Protein AF-A0A3D1SHG4-F1 (afdb_monomer)

Foldseek 3Di:
DCQLVCCQLPQEALDPDDPDWDKDWDWDADPPPRDIDIDIDTNVVNNVVCNVVLVVVLVVVVVVLVPDDPVVNVVCQVVDAEAAAPVLSHHCSQVNSCVSPVGRYYYDPHRNCVVVVVVVVCVVVVVPCVVVVDDDPPDD

Mean predicted aligned error: 6.01 Å

Sequence (140 aa):
ERPAENIKTGIGSAAKTDDKEPVMDIRGRNLLNGLPENITITSEEVREALSEPLSHVIDAIKTTLEKCPPELAADIIESGIMLAGGGALLRGLDKLIHDETGMPVKIAERPLDCVADGTGKVLENIDKLEDVLSEDETIY

pLDDT: mean 91.11, std 10.01, range [40.03, 98.31]

Structure (mmCIF, N/CA/C/O backbone):
data_AF-A0A3D1SHG4-F1
#
_entry.id   AF-A0A3D1SHG4-F1
#
loop_
_atom_site.group_PDB
_atom_site.id
_atom_site.type_symbol
_atom_site.label_atom_id
_atom_site.label_alt_id
_atom_site.label_comp_id
_atom_site.label_asym_id
_atom_site.label_entity_id
_atom_site.label_seq_id
_atom_site.pdbx_PDB_ins_code
_atom_site.Cartn_x
_atom_site.Cartn_y
_atom_site.Cartn_z
_atom_site.occupancy
_atom_site.B_iso_or_equiv
_atom_site.auth_seq_id
_atom_site.auth_comp_id
_atom_site.auth_asym_id
_atom_site.auth_atom_id
_atom_site.pdbx_PDB_model_num
ATOM 1 N N . GLU A 1 1 ? -6.451 -14.515 17.408 1.00 60.19 1 GLU A N 1
ATOM 2 C CA . GLU A 1 1 ? -7.031 -13.291 16.812 1.00 60.19 1 GLU A CA 1
ATOM 3 C C . GLU A 1 1 ? -5.922 -12.340 16.389 1.00 60.19 1 GLU A C 1
ATOM 5 O O . GLU A 1 1 ? -4.892 -12.315 17.052 1.00 60.19 1 GLU A O 1
ATOM 10 N N . ARG A 1 2 ? -6.110 -11.592 15.294 1.00 80.44 2 ARG A N 1
ATOM 11 C CA . ARG A 1 2 ? -5.190 -10.533 14.838 1.00 80.44 2 ARG A CA 1
ATOM 12 C C . ARG A 1 2 ? -5.918 -9.180 14.893 1.00 80.44 2 ARG A C 1
ATOM 14 O O . ARG A 1 2 ? -6.345 -8.691 13.852 1.00 80.44 2 ARG A O 1
ATOM 21 N N . PRO A 1 3 ? -6.114 -8.594 16.089 1.00 87.50 3 PRO A N 1
ATOM 22 C CA . PRO A 1 3 ? -6.921 -7.382 16.248 1.00 87.50 3 PRO A CA 1
ATOM 23 C C . PRO A 1 3 ? -6.388 -6.210 15.413 1.00 87.50 3 PRO A C 1
ATOM 25 O O . PRO A 1 3 ? -7.174 -5.531 14.768 1.00 87.50 3 PRO A O 1
ATOM 28 N N . ALA A 1 4 ? -5.064 -6.040 15.325 1.00 92.56 4 ALA A N 1
ATOM 29 C CA . ALA A 1 4 ? -4.450 -5.003 14.493 1.00 92.56 4 ALA A CA 1
ATOM 30 C C . ALA A 1 4 ? -4.773 -5.154 12.994 1.00 92.56 4 ALA A C 1
ATOM 32 O O . ALA A 1 4 ? -5.067 -4.168 12.325 1.00 92.56 4 ALA A O 1
ATOM 33 N N . GLU A 1 5 ? -4.772 -6.384 12.470 1.00 94.62 5 GLU A N 1
ATOM 34 C CA . GLU A 1 5 ? -5.104 -6.627 11.061 1.00 94.62 5 GLU A CA 1
ATOM 35 C C . GLU A 1 5 ? -6.571 -6.299 10.783 1.00 94.62 5 GLU A C 1
ATOM 37 O O . GLU A 1 5 ? -6.866 -5.616 9.809 1.00 94.62 5 GLU A O 1
ATOM 42 N N . ASN A 1 6 ? -7.472 -6.707 11.681 1.00 94.00 6 ASN A N 1
ATOM 43 C CA . ASN A 1 6 ? -8.899 -6.417 11.559 1.00 94.00 6 ASN A CA 1
ATOM 44 C C . ASN A 1 6 ? -9.180 -4.908 11.571 1.00 94.00 6 ASN A C 1
ATOM 46 O O . ASN A 1 6 ? -10.019 -4.443 10.801 1.00 94.00 6 ASN A O 1
ATOM 50 N N . ILE A 1 7 ? -8.463 -4.145 12.405 1.00 95.31 7 ILE A N 1
ATOM 51 C CA . ILE A 1 7 ? -8.541 -2.678 12.424 1.00 95.31 7 ILE A CA 1
ATOM 52 C C . ILE A 1 7 ? -8.073 -2.118 11.076 1.00 95.31 7 ILE A C 1
ATOM 54 O O . ILE A 1 7 ? -8.807 -1.362 10.438 1.00 95.31 7 ILE A O 1
ATOM 58 N N . LYS A 1 8 ? -6.890 -2.539 10.606 1.00 95.56 8 LYS A N 1
ATOM 59 C CA . LYS A 1 8 ? -6.301 -2.080 9.340 1.00 95.56 8 LYS A CA 1
ATOM 60 C C . LYS A 1 8 ? -7.229 -2.341 8.151 1.00 95.56 8 LYS A C 1
ATOM 62 O O . LYS A 1 8 ? -7.491 -1.430 7.376 1.00 95.56 8 LYS A O 1
ATOM 67 N N . THR A 1 9 ? -7.757 -3.557 8.010 1.00 94.62 9 THR A N 1
ATOM 68 C CA . THR A 1 9 ? -8.647 -3.915 6.890 1.00 94.62 9 THR A CA 1
ATOM 69 C C . THR A 1 9 ? -10.065 -3.366 7.057 1.00 94.62 9 THR A C 1
ATOM 71 O O . THR A 1 9 ? -10.764 -3.143 6.072 1.00 94.62 9 THR A O 1
ATOM 74 N N . GLY A 1 10 ? -10.516 -3.173 8.299 1.00 93.94 10 GLY A N 1
ATOM 75 C CA . GLY A 1 10 ? -11.863 -2.710 8.615 1.00 93.94 10 GLY A CA 1
ATOM 76 C C . GLY A 1 10 ? -12.028 -1.205 8.436 1.00 93.94 10 GLY A C 1
ATOM 77 O O . GLY A 1 10 ? -12.903 -0.769 7.687 1.00 93.94 10 GLY A O 1
ATOM 78 N N . ILE A 1 11 ? -11.177 -0.411 9.088 1.00 95.25 11 ILE A N 1
ATOM 79 C CA . ILE A 1 11 ? -11.295 1.055 9.152 1.00 95.25 11 ILE A CA 1
ATOM 80 C C . ILE A 1 11 ? -10.009 1.802 8.766 1.00 95.25 11 ILE A C 1
ATOM 82 O O . ILE A 1 11 ? -10.016 3.025 8.757 1.00 95.25 11 ILE A O 1
ATOM 86 N N . GLY A 1 12 ? -8.920 1.106 8.424 1.00 95.62 12 GLY A N 1
ATOM 87 C CA . GLY A 1 12 ? -7.674 1.751 8.011 1.00 95.62 12 GLY A CA 1
ATOM 88 C C . GLY A 1 12 ? -7.797 2.512 6.688 1.00 95.62 12 GLY A C 1
ATOM 89 O O . GLY A 1 12 ? -8.446 2.059 5.739 1.00 95.62 12 GLY A O 1
ATOM 90 N N . SER A 1 13 ? -7.142 3.670 6.626 1.00 96.50 13 SER A N 1
ATOM 91 C CA . SER A 1 13 ? -7.022 4.497 5.425 1.00 96.50 13 SER A CA 1
ATOM 92 C C . SER A 1 13 ? -5.672 5.219 5.397 1.00 96.50 13 SER A C 1
ATOM 94 O O . SER A 1 13 ? -5.121 5.551 6.443 1.00 96.50 13 SER A O 1
ATOM 96 N N . ALA A 1 14 ? -5.133 5.443 4.200 1.00 96.62 14 ALA A N 1
ATOM 97 C CA . ALA A 1 14 ? -3.924 6.237 3.963 1.00 96.62 14 ALA A CA 1
ATOM 98 C C . ALA A 1 14 ? -4.242 7.717 3.689 1.00 96.62 14 ALA A C 1
ATOM 100 O O . ALA A 1 14 ? -3.405 8.588 3.894 1.00 96.62 14 ALA A O 1
ATOM 101 N N . ALA A 1 15 ? -5.469 8.010 3.260 1.00 93.19 15 ALA A N 1
ATOM 102 C CA . ALA A 1 15 ? -5.957 9.360 3.023 1.00 93.19 15 ALA A CA 1
ATOM 103 C C . ALA A 1 15 ? -7.417 9.473 3.467 1.00 93.19 15 ALA A C 1
ATOM 105 O O . ALA A 1 15 ? -8.132 8.473 3.578 1.00 93.19 15 ALA A O 1
ATOM 106 N N . LYS A 1 16 ? -7.886 10.706 3.679 1.00 90.00 16 LYS A N 1
ATOM 107 C CA . LYS A 1 16 ? -9.312 10.946 3.899 1.00 90.00 16 LYS A CA 1
ATOM 108 C C . LYS A 1 16 ? -10.086 10.576 2.630 1.00 90.00 16 LYS A C 1
ATOM 110 O O . LYS A 1 16 ? -9.849 11.151 1.561 1.00 90.00 16 LYS A O 1
ATOM 115 N N . THR A 1 17 ? -10.966 9.588 2.765 1.00 77.69 17 THR A N 1
ATOM 116 C CA . THR A 1 17 ? -11.694 8.948 1.657 1.00 77.69 17 THR A CA 1
ATOM 117 C C . THR A 1 17 ? -13.191 9.242 1.682 1.00 77.69 17 THR A C 1
ATOM 119 O O . THR A 1 17 ? -13.772 9.397 0.615 1.00 77.69 17 THR A O 1
ATOM 122 N N . ASP A 1 18 ? -13.778 9.424 2.868 1.00 76.81 18 ASP A N 1
ATOM 123 C CA . ASP A 1 18 ? -15.200 9.720 3.062 1.00 76.81 18 ASP A CA 1
ATOM 124 C C . ASP A 1 18 ? -15.409 10.955 3.956 1.00 76.81 18 ASP A C 1
ATOM 126 O O . ASP A 1 18 ? -14.543 11.340 4.749 1.00 76.81 18 ASP A O 1
ATOM 130 N N . ASP A 1 19 ? -16.595 11.565 3.869 1.00 75.50 19 ASP A N 1
ATOM 131 C CA . ASP A 1 19 ? -16.995 12.661 4.765 1.00 75.50 19 ASP A CA 1
ATOM 132 C C . ASP A 1 19 ? -17.218 12.187 6.208 1.00 75.50 19 ASP A C 1
ATOM 134 O O . ASP A 1 19 ? -17.036 12.954 7.155 1.00 75.50 19 ASP A O 1
ATOM 138 N N . LYS A 1 20 ? -17.613 10.919 6.382 1.00 84.75 20 LYS A N 1
ATOM 139 C CA . LYS A 1 20 ? -17.807 10.284 7.688 1.00 84.75 20 LYS A CA 1
ATOM 140 C C . LYS A 1 20 ? -16.673 9.307 7.954 1.00 84.75 20 LYS A C 1
ATOM 142 O O . LYS A 1 20 ? -16.551 8.316 7.244 1.00 84.75 20 LYS A O 1
ATOM 147 N N . GLU A 1 21 ? -15.901 9.556 9.005 1.00 88.25 21 GLU A N 1
ATOM 148 C CA . GLU A 1 21 ? -14.840 8.645 9.440 1.00 88.25 21 GLU A CA 1
ATOM 149 C C . GLU A 1 21 ? -15.449 7.375 10.067 1.00 88.25 21 GLU A C 1
ATOM 151 O O . GLU A 1 21 ? -16.227 7.474 11.024 1.00 88.25 21 GLU A O 1
ATOM 156 N N . PRO A 1 22 ? -15.127 6.176 9.547 1.00 92.62 22 PRO A N 1
ATOM 157 C C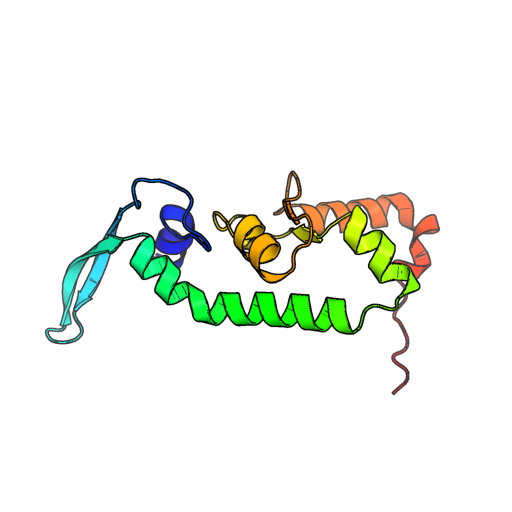A . PRO A 1 22 ? -15.541 4.917 10.155 1.00 92.62 22 PRO A CA 1
ATOM 158 C C . PRO A 1 22 ? -15.002 4.755 11.579 1.00 92.62 22 PRO A C 1
ATOM 160 O O . PRO A 1 22 ? -13.917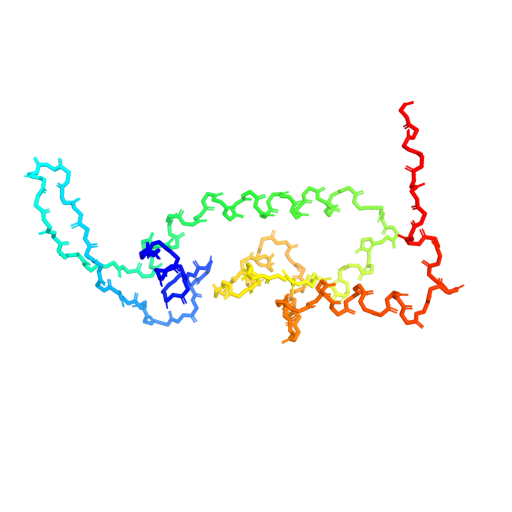 5.236 11.907 1.00 92.62 22 PRO A O 1
ATOM 163 N N . VAL A 1 23 ? -15.735 4.008 12.404 1.00 95.31 23 VAL A N 1
ATOM 164 C CA . VAL A 1 23 ? -15.330 3.643 13.768 1.00 95.31 23 VAL A CA 1
ATOM 165 C C . VAL A 1 23 ? -15.427 2.135 13.974 1.00 95.31 23 VAL A C 1
ATOM 167 O O . VAL A 1 23 ? -16.202 1.458 13.295 1.00 95.31 23 VAL A O 1
ATOM 170 N N . MET A 1 24 ? -14.645 1.604 14.910 1.00 94.88 24 MET A N 1
ATOM 171 C CA . MET A 1 24 ? -14.646 0.189 15.281 1.00 94.88 24 MET A CA 1
ATOM 172 C C . MET A 1 24 ? -14.457 0.036 16.790 1.00 94.88 24 MET A C 1
ATOM 174 O O . MET A 1 24 ? -13.596 0.686 17.377 1.00 94.88 24 MET A O 1
ATOM 178 N N . ASP A 1 25 ? -15.221 -0.864 17.408 1.00 95.00 25 ASP A N 1
ATOM 179 C CA . ASP A 1 25 ? -15.001 -1.258 18.798 1.00 95.00 25 ASP A CA 1
ATOM 180 C C . ASP A 1 25 ? -13.947 -2.360 18.872 1.00 95.00 25 ASP A C 1
ATOM 182 O O . ASP A 1 25 ? -14.038 -3.384 18.187 1.00 95.00 25 ASP A O 1
ATOM 186 N N . ILE A 1 26 ? -12.952 -2.166 19.733 1.00 92.88 26 ILE A N 1
ATOM 187 C CA . ILE A 1 26 ? -11.866 -3.115 19.949 1.00 92.88 26 ILE A CA 1
ATOM 188 C C . ILE A 1 26 ? -11.797 -3.504 21.416 1.00 92.88 26 ILE A C 1
ATOM 190 O O . ILE A 1 26 ? -11.934 -2.677 22.317 1.00 92.88 26 ILE A O 1
ATOM 194 N N . ARG A 1 27 ? -11.567 -4.792 21.658 1.00 91.44 27 ARG A N 1
ATOM 195 C CA . ARG A 1 27 ? -11.375 -5.334 22.999 1.00 91.44 27 ARG A CA 1
ATOM 196 C C . ARG A 1 27 ? -9.899 -5.589 23.236 1.00 91.44 27 ARG A C 1
ATOM 198 O O . ARG A 1 27 ? -9.256 -6.301 22.467 1.00 91.44 27 ARG A O 1
ATOM 205 N N . GLY A 1 28 ? -9.378 -5.034 24.318 1.00 90.44 28 GLY A N 1
ATOM 206 C CA . GLY A 1 28 ? -7.973 -5.133 24.682 1.00 90.44 28 GLY A CA 1
ATOM 207 C C . GLY A 1 28 ? -7.776 -5.339 26.175 1.00 90.44 28 GLY A C 1
ATOM 208 O O . GLY A 1 28 ? -8.719 -5.570 26.931 1.00 90.44 28 GLY A O 1
ATOM 209 N N . ARG A 1 29 ? -6.514 -5.269 26.594 1.00 91.75 29 ARG A N 1
ATOM 210 C CA . ARG A 1 29 ? -6.116 -5.294 27.999 1.00 91.75 29 ARG A CA 1
ATOM 211 C C . ARG A 1 29 ? -5.696 -3.891 28.404 1.00 91.75 29 ARG A C 1
ATOM 213 O O . ARG A 1 29 ? -4.752 -3.354 27.830 1.00 91.75 29 ARG A O 1
ATOM 220 N N . ASN A 1 30 ? -6.349 -3.334 29.413 1.00 92.56 30 ASN A N 1
ATOM 221 C CA . ASN A 1 30 ? -5.919 -2.079 30.004 1.00 92.56 30 ASN A CA 1
ATOM 222 C C . ASN A 1 30 ? -4.581 -2.296 30.733 1.00 92.56 30 ASN A C 1
ATOM 224 O O . ASN A 1 30 ? -4.462 -3.174 31.590 1.00 92.56 30 ASN A O 1
ATOM 228 N N . LEU A 1 31 ? -3.555 -1.519 30.376 1.00 92.00 31 LEU A N 1
ATOM 229 C CA . LEU A 1 31 ? -2.202 -1.685 30.919 1.00 92.00 31 LEU A CA 1
ATOM 230 C C . LEU A 1 31 ? -2.043 -1.157 32.355 1.00 92.00 31 LEU A C 1
ATOM 232 O O . LEU A 1 31 ? -1.104 -1.560 33.035 1.00 92.00 31 LEU A O 1
ATOM 236 N N . LEU A 1 32 ? -2.952 -0.303 32.835 1.00 94.12 32 LEU A N 1
ATOM 237 C CA . LEU A 1 32 ? -2.918 0.259 34.190 1.00 94.12 32 LEU A CA 1
ATOM 238 C C . LEU A 1 32 ? -3.465 -0.723 35.231 1.00 94.12 32 LEU A C 1
ATOM 240 O O . LEU A 1 32 ? -2.863 -0.906 36.285 1.00 94.12 32 LEU A O 1
ATOM 244 N N . ASN A 1 33 ? -4.613 -1.347 34.947 1.00 94.44 33 ASN A N 1
ATOM 245 C CA . ASN A 1 33 ? -5.302 -2.234 35.896 1.00 94.44 33 ASN A CA 1
ATOM 246 C C . ASN A 1 33 ? -5.262 -3.722 35.495 1.00 94.44 33 ASN A C 1
ATOM 248 O O . ASN A 1 33 ? -5.607 -4.588 36.295 1.00 94.44 33 ASN A O 1
ATOM 252 N N . GLY A 1 34 ? -4.828 -4.036 34.272 1.00 93.88 34 GLY A N 1
ATOM 253 C CA . GLY A 1 34 ? -4.698 -5.396 33.760 1.00 93.88 34 GLY A CA 1
ATOM 254 C C . GLY A 1 34 ? -6.003 -6.064 33.318 1.00 93.88 34 GLY A C 1
ATOM 255 O O . GLY A 1 34 ? -5.937 -7.219 32.890 1.00 93.88 34 GLY A O 1
ATOM 256 N N . LEU A 1 35 ? -7.150 -5.386 33.405 1.00 94.88 35 LEU A N 1
ATOM 257 C CA . LEU A 1 35 ? -8.469 -5.938 33.094 1.00 94.88 35 LEU A CA 1
ATOM 258 C C . LEU A 1 35 ? -8.830 -5.780 31.604 1.00 94.88 35 LEU A C 1
ATOM 260 O O . LEU A 1 35 ? -8.312 -4.883 30.934 1.00 94.88 35 LEU A O 1
ATOM 264 N N . PRO A 1 36 ? -9.713 -6.642 31.061 1.00 93.88 36 PRO A N 1
ATOM 265 C CA . PRO A 1 36 ? -10.250 -6.459 29.720 1.00 93.88 36 PRO A CA 1
ATOM 266 C C . PRO A 1 36 ? -11.093 -5.186 29.624 1.00 93.88 36 PRO A C 1
ATOM 268 O O . PRO A 1 36 ? -11.976 -4.969 30.452 1.00 93.88 36 PRO A O 1
ATOM 271 N N . GLU A 1 37 ? -10.869 -4.400 28.580 1.00 94.06 37 GLU A N 1
ATOM 272 C CA . GLU A 1 37 ? -11.592 -3.157 28.311 1.00 94.06 37 GLU A CA 1
ATOM 273 C C . GLU A 1 37 ? -11.961 -3.076 26.828 1.00 94.06 37 GLU A C 1
ATOM 275 O O . GLU A 1 37 ? -11.240 -3.603 25.975 1.00 94.06 37 GLU A O 1
ATOM 280 N N . ASN A 1 38 ? -13.097 -2.444 26.537 1.00 93.38 38 ASN A N 1
ATOM 281 C CA . ASN A 1 38 ? -13.520 -2.133 25.179 1.00 93.38 38 ASN A CA 1
ATOM 282 C C . ASN A 1 38 ? -13.317 -0.639 24.945 1.00 93.38 38 ASN A C 1
ATOM 284 O O . ASN A 1 38 ? -13.782 0.166 25.751 1.00 93.38 38 ASN A O 1
ATOM 288 N N . ILE A 1 39 ? -12.671 -0.285 23.841 1.00 93.69 39 ILE A N 1
ATOM 289 C CA . ILE A 1 39 ? -12.531 1.101 23.396 1.00 93.69 39 ILE A CA 1
ATOM 290 C C . ILE A 1 39 ? -13.018 1.217 21.955 1.00 93.69 39 ILE A C 1
ATOM 292 O O . ILE A 1 39 ? -12.899 0.268 21.180 1.00 93.69 39 ILE A O 1
ATOM 296 N N . THR A 1 40 ? -13.561 2.374 21.601 1.00 95.50 40 THR A N 1
ATOM 297 C CA . THR A 1 40 ? -13.919 2.704 20.220 1.00 95.50 40 THR A CA 1
ATOM 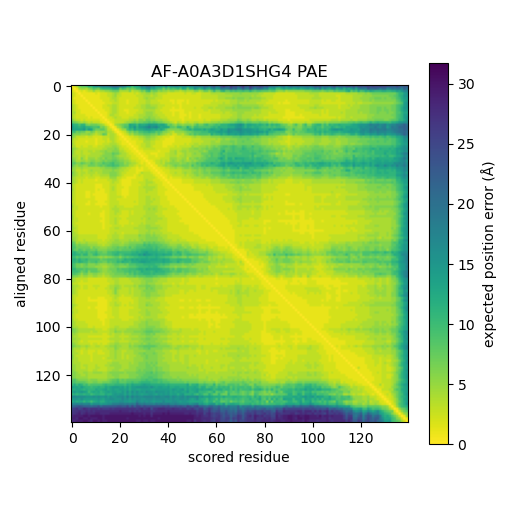298 C C . THR A 1 40 ? -12.761 3.471 19.597 1.00 95.50 40 THR A C 1
ATOM 300 O O . THR A 1 40 ? -12.304 4.449 20.181 1.00 95.50 40 THR A O 1
ATOM 303 N N . ILE A 1 41 ? -12.298 3.029 18.430 1.00 94.94 41 ILE A N 1
ATOM 304 C CA . ILE A 1 41 ? -11.244 3.680 17.646 1.00 94.94 41 ILE A CA 1
ATOM 305 C C . ILE A 1 41 ? -11.816 4.197 16.324 1.00 94.94 41 ILE A C 1
ATOM 307 O O . ILE A 1 41 ? -12.706 3.583 15.727 1.00 94.94 41 ILE A O 1
ATOM 311 N N . THR A 1 42 ? -11.303 5.331 15.868 1.00 95.25 42 THR A N 1
ATOM 312 C CA . THR A 1 42 ? -11.686 5.997 14.622 1.00 95.25 42 THR A CA 1
ATOM 313 C C . THR A 1 42 ? -10.686 5.719 13.496 1.00 95.25 42 THR A C 1
ATOM 315 O O . THR A 1 42 ? -9.506 5.455 13.723 1.00 95.25 42 THR A O 1
ATOM 318 N N . SER A 1 43 ? -11.146 5.806 12.248 1.00 95.50 43 SER A N 1
ATOM 319 C CA . SER A 1 43 ? -10.289 5.736 11.052 1.00 95.50 43 SER A CA 1
ATOM 320 C C . SER A 1 43 ? -9.196 6.814 11.047 1.00 95.50 43 SER A C 1
ATOM 322 O O . SER A 1 43 ? -8.093 6.563 10.564 1.00 95.50 43 SER A O 1
ATOM 324 N N . GLU A 1 44 ? -9.459 7.985 11.631 1.00 95.25 44 GLU A N 1
ATOM 325 C CA . GLU A 1 44 ? -8.481 9.068 11.758 1.00 95.25 44 GLU A CA 1
ATOM 326 C C . GLU A 1 44 ? -7.302 8.688 12.665 1.00 95.25 44 GLU A C 1
ATOM 328 O O . GLU A 1 44 ? -6.157 8.825 12.242 1.00 95.25 44 GLU A O 1
ATOM 333 N N . GLU A 1 45 ? -7.564 8.126 13.848 1.00 95.56 45 GLU A N 1
ATOM 334 C CA . GLU A 1 45 ? -6.513 7.640 14.759 1.00 95.56 45 GLU A CA 1
ATOM 335 C C . GLU A 1 45 ? -5.691 6.511 14.121 1.00 95.56 45 GLU A C 1
ATOM 337 O O . GLU A 1 45 ? -4.469 6.450 14.263 1.00 95.56 45 GLU A O 1
ATOM 342 N N . VAL A 1 46 ? -6.346 5.614 13.373 1.00 96.19 46 VAL A N 1
ATOM 343 C CA . VAL A 1 46 ? -5.645 4.553 12.633 1.00 96.19 46 VAL A CA 1
ATOM 344 C C . VAL A 1 46 ? -4.772 5.146 11.532 1.00 96.19 46 VAL A C 1
ATOM 346 O O . VAL A 1 46 ? -3.641 4.705 11.350 1.00 96.19 46 VAL A O 1
ATOM 349 N N . ARG A 1 47 ? -5.266 6.148 10.801 1.00 95.94 47 ARG A N 1
ATOM 350 C CA . ARG A 1 47 ? -4.509 6.842 9.756 1.00 95.94 47 ARG A CA 1
ATOM 351 C C . ARG A 1 47 ? -3.297 7.576 10.329 1.00 95.94 47 ARG A C 1
ATOM 353 O O . ARG A 1 47 ? -2.226 7.504 9.736 1.00 95.94 47 ARG A O 1
ATOM 360 N N . GLU A 1 48 ? -3.432 8.212 11.492 1.00 96.69 48 GLU A N 1
ATOM 361 C CA . GLU A 1 48 ? -2.304 8.807 12.219 1.00 96.69 48 GLU A CA 1
ATOM 362 C C . GLU A 1 48 ? -1.260 7.741 12.579 1.00 96.69 48 GLU A C 1
ATOM 364 O O . GLU A 1 48 ? -0.081 7.903 12.264 1.00 96.69 48 GLU A O 1
ATOM 369 N N . ALA A 1 49 ? -1.690 6.602 13.130 1.00 96.75 49 ALA A N 1
ATOM 370 C CA . ALA A 1 49 ? -0.798 5.488 13.458 1.00 96.75 49 ALA A CA 1
ATOM 371 C C . ALA A 1 49 ? -0.117 4.858 12.224 1.00 96.75 49 ALA A C 1
ATOM 373 O O . ALA A 1 49 ? 0.962 4.279 12.339 1.00 96.75 49 ALA A O 1
ATOM 374 N N . LEU A 1 50 ? -0.735 4.955 11.042 1.00 97.38 50 LEU A N 1
ATOM 375 C CA . LEU A 1 50 ? -0.175 4.479 9.774 1.00 97.38 50 LEU A CA 1
ATOM 376 C C . LEU A 1 50 ? 0.737 5.505 9.083 1.00 97.38 50 LEU A C 1
ATOM 378 O O . LEU A 1 50 ? 1.401 5.144 8.115 1.00 97.38 50 LEU A O 1
ATOM 382 N N . SER A 1 51 ? 0.798 6.755 9.547 1.00 96.69 51 SER A N 1
ATOM 383 C CA . SER A 1 51 ? 1.525 7.827 8.852 1.00 96.69 51 SER A CA 1
ATOM 384 C C . SER A 1 51 ? 3.024 7.541 8.685 1.00 96.69 51 SER A C 1
ATOM 386 O O . SER A 1 51 ? 3.534 7.624 7.571 1.00 96.69 51 SER A O 1
ATOM 388 N N . GLU A 1 52 ? 3.710 7.128 9.753 1.00 97.81 52 GLU A N 1
ATOM 389 C CA . GLU A 1 52 ? 5.138 6.777 9.738 1.00 97.81 52 GLU A CA 1
ATOM 390 C C . GLU A 1 52 ? 5.465 5.583 8.814 1.00 97.81 52 GLU A C 1
ATOM 392 O O . GLU A 1 52 ? 6.329 5.708 7.946 1.00 97.81 52 GLU A O 1
ATOM 397 N N . PRO A 1 53 ? 4.802 4.411 8.908 1.00 97.50 53 PRO A N 1
ATOM 398 C CA . PRO A 1 53 ? 5.114 3.319 7.989 1.00 97.50 53 PRO A CA 1
ATOM 399 C C . PRO A 1 53 ? 4.777 3.664 6.533 1.00 97.50 53 PRO A C 1
ATOM 401 O O . PRO A 1 53 ? 5.470 3.200 5.627 1.00 97.50 53 PRO A O 1
ATOM 404 N N . LEU A 1 54 ? 3.744 4.477 6.287 1.00 98.00 54 LEU A N 1
ATOM 405 C CA . LEU A 1 54 ? 3.420 4.934 4.939 1.00 98.00 54 LEU A CA 1
ATOM 406 C C . LEU A 1 54 ? 4.445 5.935 4.404 1.00 98.00 54 LEU A C 1
ATOM 408 O O . LEU A 1 54 ? 4.778 5.843 3.225 1.00 98.00 54 LEU A O 1
ATOM 412 N N . SER A 1 55 ? 5.004 6.822 5.233 1.00 97.69 55 SER A N 1
ATOM 413 C CA . SER A 1 55 ? 6.044 7.752 4.779 1.00 97.69 55 SER A CA 1
ATOM 414 C C . SER A 1 55 ? 7.267 7.005 4.253 1.00 97.69 55 SER A C 1
ATOM 416 O O . SER A 1 55 ? 7.772 7.352 3.192 1.00 97.69 55 SER A O 1
ATOM 418 N N . HIS A 1 56 ? 7.666 5.898 4.888 1.00 98.31 56 HIS A N 1
ATOM 419 C CA . HIS A 1 56 ? 8.747 5.050 4.371 1.00 98.31 56 HIS A CA 1
ATOM 420 C C . HIS A 1 56 ? 8.443 4.454 2.987 1.00 98.31 56 HIS A C 1
ATOM 422 O O . HIS A 1 56 ? 9.341 4.342 2.151 1.00 98.31 56 HIS A O 1
ATOM 428 N N . VAL A 1 57 ? 7.186 4.080 2.719 1.00 98.00 57 VAL A N 1
ATOM 429 C CA . VAL A 1 57 ? 6.766 3.601 1.391 1.00 98.00 57 VAL A CA 1
ATOM 430 C C . VAL A 1 57 ? 6.848 4.733 0.366 1.00 98.00 57 VAL A C 1
ATOM 432 O O . VAL A 1 57 ? 7.384 4.530 -0.723 1.00 98.00 57 VAL A O 1
ATOM 435 N N . ILE A 1 58 ? 6.366 5.929 0.716 1.00 98.06 58 ILE A N 1
ATOM 436 C CA . ILE A 1 58 ? 6.429 7.112 -0.152 1.00 98.06 58 ILE A CA 1
ATOM 437 C C . ILE A 1 58 ? 7.880 7.502 -0.458 1.00 98.06 58 ILE A C 1
ATOM 439 O O .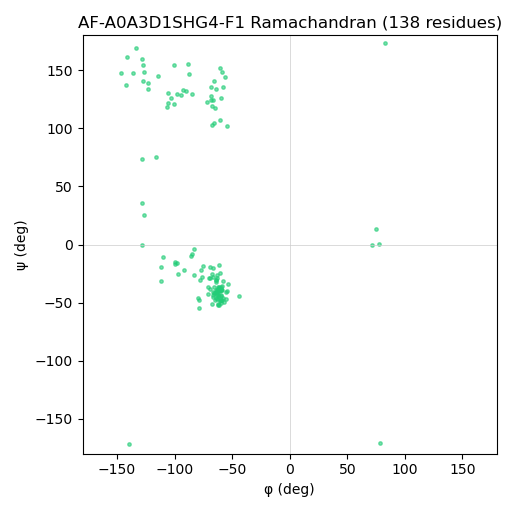 ILE A 1 58 ? 8.216 7.732 -1.620 1.00 98.06 58 ILE A O 1
ATOM 443 N N . ASP A 1 59 ? 8.754 7.522 0.544 1.00 98.19 59 ASP A N 1
ATOM 444 C CA . ASP A 1 59 ? 10.167 7.871 0.377 1.00 98.19 59 ASP A CA 1
ATOM 445 C C . ASP A 1 59 ? 10.893 6.870 -0.524 1.00 98.19 59 ASP A C 1
ATOM 447 O O . ASP A 1 59 ? 11.693 7.262 -1.378 1.00 98.19 59 ASP A O 1
ATOM 451 N N . ALA A 1 60 ? 10.580 5.577 -0.397 1.00 97.75 60 ALA A N 1
ATOM 452 C CA . ALA A 1 60 ? 11.111 4.546 -1.281 1.00 97.75 60 ALA A CA 1
ATOM 453 C C . ALA A 1 60 ? 10.658 4.752 -2.736 1.00 97.75 60 ALA A C 1
ATOM 455 O O . ALA A 1 60 ? 11.474 4.633 -3.656 1.00 97.75 60 ALA A O 1
ATOM 456 N N . ILE A 1 61 ? 9.388 5.109 -2.955 1.00 96.31 61 ILE A N 1
ATOM 457 C CA . ILE A 1 61 ? 8.865 5.439 -4.287 1.00 96.31 61 ILE A CA 1
ATOM 458 C C . ILE A 1 61 ? 9.604 6.656 -4.855 1.00 96.31 61 ILE A C 1
ATOM 460 O O . ILE A 1 61 ? 10.159 6.569 -5.950 1.00 96.31 61 ILE A O 1
ATOM 464 N N . LYS A 1 62 ? 9.682 7.762 -4.105 1.00 95.50 62 LYS A N 1
ATOM 465 C CA . LYS A 1 62 ? 10.358 8.999 -4.537 1.00 95.50 62 LYS A CA 1
ATOM 466 C C . LYS A 1 62 ? 11.828 8.756 -4.868 1.00 95.50 62 LYS A C 1
ATOM 468 O O . LYS A 1 62 ? 12.269 9.091 -5.961 1.00 95.50 62 LYS A O 1
ATOM 473 N N . THR A 1 63 ? 12.548 8.066 -3.986 1.00 96.12 63 THR A N 1
ATOM 474 C CA . THR A 1 63 ? 13.958 7.701 -4.199 1.00 96.12 63 THR A CA 1
ATOM 475 C C . THR A 1 63 ? 14.143 6.852 -5.460 1.00 96.12 63 THR A C 1
ATOM 477 O O . THR A 1 63 ? 15.157 6.964 -6.148 1.00 96.12 63 THR A O 1
ATOM 480 N N . THR A 1 64 ? 13.184 5.978 -5.776 1.00 94.12 64 THR A N 1
ATOM 481 C CA . THR A 1 64 ? 13.236 5.144 -6.986 1.00 94.12 64 THR A CA 1
ATOM 482 C C . THR A 1 64 ? 13.013 5.982 -8.243 1.00 94.12 64 THR A C 1
ATOM 484 O O . THR A 1 64 ? 13.744 5.821 -9.218 1.00 94.12 64 THR A O 1
ATOM 487 N N . LEU A 1 65 ? 12.056 6.914 -8.208 1.00 91.94 65 LEU A N 1
ATOM 488 C CA . LEU A 1 65 ? 11.795 7.845 -9.307 1.00 91.94 65 LEU A CA 1
ATOM 489 C C . LEU A 1 65 ? 12.984 8.785 -9.557 1.00 91.94 65 LEU A C 1
ATOM 491 O O . LEU A 1 65 ? 13.338 9.017 -10.707 1.00 91.94 65 LEU A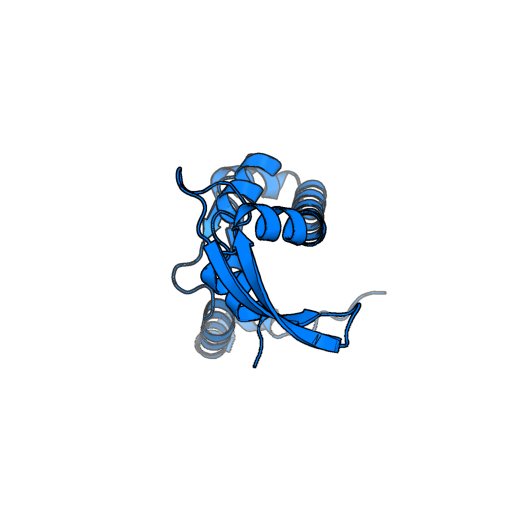 O 1
ATOM 495 N N . GLU A 1 66 ? 13.650 9.265 -8.505 1.00 91.12 66 GLU A N 1
ATOM 496 C CA . GLU A 1 66 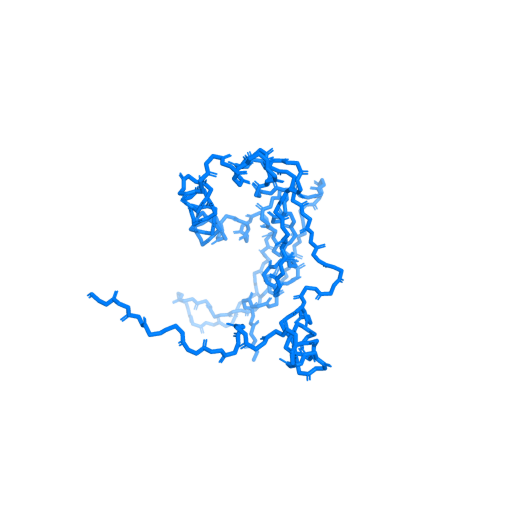? 14.842 10.123 -8.613 1.00 91.12 66 GLU A CA 1
ATOM 497 C C . GLU A 1 66 ? 16.040 9.420 -9.264 1.00 91.12 66 GLU A C 1
ATOM 499 O O . GLU A 1 66 ? 16.859 10.059 -9.922 1.00 91.12 66 GLU A O 1
ATOM 504 N N . LYS A 1 67 ? 16.153 8.101 -9.082 1.00 92.56 67 LYS A N 1
ATOM 505 C CA . LYS A 1 67 ? 17.206 7.278 -9.696 1.00 92.56 67 LYS A CA 1
ATOM 506 C C . LYS A 1 67 ? 16.858 6.825 -11.111 1.00 92.56 67 LYS A C 1
ATOM 508 O O . LYS A 1 67 ? 17.704 6.224 -11.772 1.00 92.56 67 LYS A O 1
ATOM 513 N N . CYS A 1 68 ? 15.626 7.062 -11.559 1.00 88.94 68 CYS A N 1
ATOM 514 C CA . CYS A 1 68 ? 15.171 6.637 -12.868 1.00 88.94 68 CYS A CA 1
ATOM 515 C C . CYS A 1 68 ? 15.905 7.431 -13.962 1.00 88.94 68 CYS A C 1
ATOM 517 O O . CYS A 1 68 ? 15.922 8.665 -13.911 1.00 88.94 68 CYS A O 1
ATOM 519 N N . PRO A 1 69 ? 16.511 6.758 -14.955 1.00 90.56 69 PRO A N 1
ATOM 520 C CA . PRO A 1 69 ? 17.110 7.440 -16.090 1.00 90.56 69 PRO A CA 1
ATOM 521 C C . PRO A 1 69 ? 16.090 8.335 -16.818 1.00 90.56 69 PRO A C 1
ATOM 523 O O . PRO A 1 69 ? 14.917 7.957 -16.925 1.00 90.56 69 PRO A O 1
ATOM 526 N N . PRO A 1 70 ? 16.502 9.502 -17.348 1.00 84.75 70 PRO A N 1
ATOM 527 C CA . PRO A 1 70 ? 15.594 10.438 -18.013 1.00 84.75 70 PRO A CA 1
ATOM 528 C C . PRO A 1 70 ? 14.766 9.809 -19.138 1.00 84.75 70 PRO A C 1
ATOM 530 O O . PRO A 1 70 ? 13.609 10.179 -19.331 1.00 84.75 70 PRO A O 1
ATOM 533 N N . GLU A 1 71 ? 15.346 8.848 -19.858 1.00 86.19 71 GLU A N 1
ATOM 534 C CA . GLU A 1 71 ? 14.693 8.119 -20.941 1.00 86.19 71 GLU A CA 1
ATOM 535 C C . GLU A 1 71 ? 13.486 7.288 -20.484 1.00 86.19 71 GLU A C 1
ATOM 537 O O . GLU A 1 71 ? 12.553 7.123 -21.260 1.00 86.19 71 GLU A O 1
ATOM 542 N N . LEU A 1 72 ? 13.466 6.816 -19.232 1.00 87.56 72 LEU A N 1
ATOM 543 C CA . LEU A 1 72 ? 12.356 6.047 -18.655 1.00 87.56 72 LEU A CA 1
ATOM 544 C C . LEU A 1 72 ? 11.400 6.930 -17.843 1.00 87.56 72 LEU A C 1
ATOM 546 O O . LEU A 1 72 ? 10.222 6.608 -17.697 1.00 87.56 72 LEU A O 1
ATOM 550 N N . ALA A 1 73 ? 11.885 8.060 -17.325 1.00 85.25 73 ALA A N 1
ATOM 551 C CA . ALA A 1 73 ? 11.079 8.972 -16.523 1.00 85.25 73 ALA A CA 1
ATOM 552 C C . ALA A 1 73 ? 9.878 9.530 -17.308 1.00 85.25 73 ALA A C 1
ATOM 554 O O . ALA A 1 73 ? 8.784 9.638 -16.755 1.00 85.25 73 ALA A O 1
ATOM 555 N N . ALA A 1 74 ? 10.060 9.845 -18.597 1.00 85.06 74 ALA A N 1
ATOM 556 C CA . ALA A 1 74 ? 8.978 10.322 -19.461 1.00 85.06 74 ALA A CA 1
ATOM 557 C C . ALA A 1 74 ? 7.850 9.283 -19.604 1.00 85.06 74 ALA A C 1
ATOM 559 O O . ALA A 1 74 ? 6.678 9.625 -19.437 1.00 85.06 74 ALA A O 1
ATOM 560 N N . ASP A 1 75 ? 8.209 8.015 -19.816 1.00 88.00 75 ASP A N 1
ATOM 561 C CA . ASP A 1 75 ? 7.250 6.915 -19.949 1.00 88.00 75 ASP A CA 1
ATOM 562 C C . ASP A 1 75 ? 6.481 6.663 -18.643 1.00 88.00 75 ASP A C 1
ATOM 564 O O . ASP A 1 75 ? 5.282 6.371 -18.671 1.00 88.00 75 ASP A O 1
ATOM 568 N N . ILE A 1 76 ? 7.142 6.811 -17.488 1.00 88.31 76 ILE A N 1
ATOM 569 C CA . ILE A 1 76 ? 6.509 6.680 -16.165 1.00 88.31 76 ILE A CA 1
ATOM 570 C C . ILE A 1 76 ? 5.543 7.836 -15.895 1.00 88.31 76 ILE A C 1
ATOM 572 O O . ILE A 1 76 ? 4.475 7.604 -15.332 1.00 88.31 76 ILE A O 1
ATOM 576 N N . ILE A 1 77 ? 5.872 9.064 -16.307 1.00 86.50 77 ILE A N 1
ATOM 577 C CA . ILE A 1 77 ? 4.972 10.219 -16.156 1.00 86.50 77 ILE A CA 1
ATOM 578 C C . ILE A 1 77 ? 3.652 9.984 -16.902 1.00 86.50 77 ILE A C 1
ATOM 580 O O . ILE A 1 77 ? 2.587 10.337 -16.392 1.00 86.50 77 ILE A O 1
ATOM 584 N N . GLU A 1 78 ? 3.703 9.362 -18.082 1.00 86.44 78 GLU A N 1
ATOM 585 C CA . GLU A 1 78 ? 2.507 9.045 -18.868 1.00 86.44 78 GLU A CA 1
ATOM 586 C C . GLU A 1 78 ? 1.774 7.795 -18.352 1.00 86.44 78 GLU A C 1
ATOM 588 O O . GLU A 1 78 ? 0.555 7.810 -18.160 1.00 86.44 78 GLU A O 1
ATOM 593 N N . SER A 1 79 ? 2.508 6.707 -18.107 1.00 89.38 79 SER A N 1
ATOM 594 C CA . SER A 1 79 ? 1.929 5.402 -17.753 1.00 89.38 79 SER A CA 1
ATOM 595 C C . SER A 1 79 ? 1.477 5.323 -16.293 1.00 89.38 79 SER A C 1
ATOM 597 O O . SER A 1 79 ? 0.500 4.632 -15.975 1.00 89.38 79 SER A O 1
ATOM 599 N N . GLY A 1 80 ? 2.161 6.055 -15.415 1.00 93.81 80 GLY A N 1
ATOM 600 C CA . GLY A 1 80 ? 1.934 6.091 -13.979 1.00 93.81 80 GLY A CA 1
ATOM 601 C C . GLY A 1 80 ? 2.517 4.903 -13.210 1.00 93.81 80 GLY A C 1
ATOM 602 O O . GLY A 1 80 ? 3.257 4.069 -13.729 1.00 93.81 80 GLY A O 1
ATOM 603 N N . ILE A 1 81 ? 2.148 4.832 -11.932 1.00 96.44 81 ILE A N 1
ATOM 604 C CA . ILE A 1 81 ? 2.540 3.792 -10.981 1.00 96.44 81 ILE A CA 1
ATOM 605 C C . ILE A 1 81 ? 1.416 2.755 -10.878 1.00 96.44 81 ILE A C 1
ATOM 607 O O . ILE A 1 81 ? 0.259 3.098 -10.633 1.00 96.44 81 ILE A O 1
ATOM 611 N N . MET A 1 82 ? 1.759 1.474 -11.015 1.00 97.12 82 MET A N 1
ATOM 612 C CA . MET A 1 82 ? 0.840 0.356 -10.786 1.00 97.12 82 MET A CA 1
ATOM 613 C C . MET A 1 82 ? 1.087 -0.260 -9.406 1.00 97.12 82 MET A C 1
ATOM 615 O O . MET A 1 82 ? 2.179 -0.755 -9.132 1.00 97.12 82 MET A O 1
ATOM 619 N N . LEU A 1 83 ? 0.071 -0.274 -8.546 1.00 97.75 83 LEU A N 1
ATOM 620 C CA . LEU A 1 83 ? 0.119 -0.914 -7.235 1.00 97.75 83 LEU A CA 1
ATOM 621 C C . LEU A 1 83 ? -0.348 -2.368 -7.323 1.00 97.75 83 LEU A C 1
ATOM 623 O O . LEU A 1 83 ? -1.415 -2.668 -7.863 1.00 97.75 83 LEU A O 1
ATOM 627 N N . ALA A 1 84 ? 0.432 -3.258 -6.720 1.00 97.25 84 ALA A N 1
ATOM 628 C CA . ALA A 1 84 ? 0.121 -4.673 -6.559 1.00 97.25 84 ALA A CA 1
ATOM 629 C C . ALA A 1 84 ? 0.400 -5.126 -5.114 1.00 97.25 84 ALA A C 1
ATOM 631 O O . ALA A 1 84 ? 1.006 -4.408 -4.317 1.00 97.25 84 ALA A O 1
ATOM 632 N N . GLY A 1 85 ? -0.051 -6.330 -4.768 1.00 96.69 85 GLY A N 1
ATOM 633 C CA . GLY A 1 85 ? 0.038 -6.909 -3.430 1.00 96.69 85 GLY A CA 1
ATOM 634 C C . GLY A 1 85 ? -1.080 -6.460 -2.484 1.00 96.69 85 GLY A C 1
ATOM 635 O O . GLY A 1 85 ? -1.886 -5.583 -2.784 1.00 96.69 85 GLY A O 1
ATOM 636 N N . GLY A 1 86 ? -1.133 -7.064 -1.293 1.00 95.88 86 GLY A N 1
ATOM 637 C CA . GLY A 1 86 ? -2.201 -6.787 -0.321 1.00 95.88 86 GLY A CA 1
ATOM 638 C C . GLY A 1 86 ? -2.176 -5.377 0.267 1.00 95.88 86 GLY A C 1
ATOM 639 O O . GLY A 1 86 ? -3.222 -4.862 0.649 1.00 95.88 86 GLY A O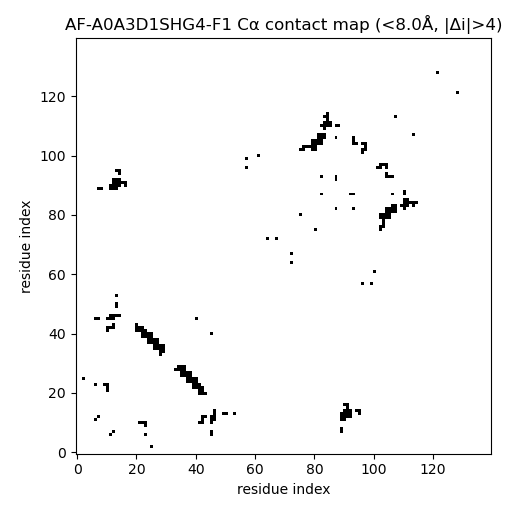 1
ATOM 640 N N . GLY A 1 87 ? -1.007 -4.728 0.297 1.00 96.06 87 GLY A N 1
ATOM 641 C CA . GLY A 1 87 ? -0.879 -3.337 0.742 1.00 96.06 87 GLY A CA 1
ATOM 642 C C . GLY A 1 87 ? -1.627 -2.350 -0.156 1.00 96.06 87 GLY A C 1
ATOM 643 O O . GLY A 1 87 ? -2.165 -1.369 0.348 1.00 96.06 87 GLY A O 1
ATOM 644 N N . ALA A 1 88 ? -1.754 -2.657 -1.453 1.00 97.19 88 ALA A N 1
ATOM 645 C CA . ALA A 1 88 ? -2.489 -1.838 -2.416 1.00 97.19 88 ALA A CA 1
ATOM 646 C C . ALA A 1 88 ? -3.985 -1.692 -2.076 1.00 97.19 88 ALA A C 1
ATOM 648 O O . ALA A 1 88 ? -4.640 -0.786 -2.577 1.00 97.19 88 ALA A O 1
ATOM 649 N N . LEU A 1 89 ? -4.529 -2.567 -1.221 1.00 96.25 89 LEU A N 1
ATOM 650 C CA . LEU A 1 89 ? -5.930 -2.540 -0.794 1.00 96.25 89 LEU A CA 1
ATOM 651 C C . LEU A 1 89 ? -6.199 -1.564 0.362 1.00 96.25 89 LEU A C 1
ATOM 653 O O . LEU A 1 89 ? -7.350 -1.412 0.777 1.00 96.25 89 LEU A O 1
ATOM 657 N N . LEU A 1 90 ? -5.167 -0.913 0.911 1.00 97.06 90 LEU A N 1
ATOM 658 C CA . LEU A 1 90 ? -5.364 0.135 1.906 1.00 97.06 90 LEU A CA 1
ATOM 659 C C . LEU A 1 90 ? -6.057 1.341 1.256 1.00 97.06 90 LEU A C 1
ATOM 661 O O . LEU A 1 90 ? -5.574 1.903 0.274 1.00 97.06 90 LEU A O 1
ATOM 665 N N . ARG A 1 91 ? -7.197 1.752 1.820 1.00 95.81 91 ARG A N 1
ATOM 666 C CA . ARG A 1 91 ? -8.053 2.790 1.232 1.00 95.81 91 ARG A CA 1
ATOM 667 C C . ARG A 1 91 ? -7.301 4.112 1.089 1.00 95.81 91 ARG A C 1
ATOM 669 O O . ARG A 1 91 ? -6.786 4.636 2.076 1.00 95.81 91 ARG A O 1
ATOM 676 N N . GLY A 1 92 ? -7.286 4.666 -0.120 1.00 95.56 92 GLY A N 1
ATOM 677 C CA . GLY A 1 92 ? -6.655 5.952 -0.417 1.00 95.56 92 GLY A CA 1
ATOM 678 C C . GLY A 1 92 ? -5.128 5.917 -0.480 1.00 95.56 92 GLY A C 1
ATOM 679 O O . GLY A 1 92 ? -4.517 6.981 -0.448 1.00 95.56 92 GLY A O 1
ATOM 680 N N . LEU A 1 93 ? -4.499 4.735 -0.537 1.00 97.69 93 LEU A N 1
ATOM 681 C CA . LEU A 1 93 ? -3.048 4.630 -0.718 1.00 97.69 93 LEU A CA 1
ATOM 682 C C . LEU A 1 93 ? -2.613 5.130 -2.099 1.00 97.69 93 LEU A C 1
ATOM 684 O O . LEU A 1 93 ? -1.624 5.843 -2.217 1.00 97.69 93 LEU A O 1
ATOM 688 N N . ASP A 1 94 ? -3.379 4.791 -3.129 1.00 97.00 94 ASP A N 1
ATOM 689 C CA . ASP A 1 94 ? -3.242 5.320 -4.483 1.00 97.00 94 ASP A CA 1
ATOM 690 C C . ASP A 1 94 ? -3.299 6.851 -4.509 1.00 97.00 94 ASP A C 1
ATOM 692 O O . ASP A 1 94 ? -2.426 7.493 -5.090 1.00 97.00 94 ASP A O 1
ATOM 696 N N . LYS A 1 95 ? -4.276 7.431 -3.806 1.00 96.44 95 LYS A N 1
ATOM 697 C CA . LYS A 1 95 ? -4.422 8.879 -3.662 1.00 96.44 95 LYS A CA 1
ATOM 698 C C . LYS A 1 95 ? -3.238 9.502 -2.926 1.00 96.44 95 LYS A C 1
ATOM 700 O O . LYS A 1 95 ? -2.695 10.484 -3.409 1.00 96.44 95 LYS A O 1
ATOM 705 N N . LEU A 1 96 ? -2.812 8.922 -1.802 1.00 97.38 96 LEU A N 1
ATOM 706 C CA . LEU A 1 96 ? -1.647 9.414 -1.063 1.00 97.38 96 LEU A CA 1
ATOM 707 C C . LEU A 1 96 ? -0.393 9.423 -1.949 1.00 97.38 96 LEU A C 1
ATOM 709 O O . LEU A 1 96 ? 0.326 10.414 -1.990 1.00 97.38 96 LEU A O 1
ATOM 713 N N . ILE A 1 97 ? -0.145 8.341 -2.693 1.00 97.62 97 ILE A N 1
ATOM 714 C CA . ILE A 1 97 ? 1.002 8.260 -3.605 1.00 97.62 97 ILE A CA 1
ATOM 715 C C . ILE A 1 97 ? 0.871 9.289 -4.731 1.00 97.62 97 ILE A C 1
ATOM 717 O O . ILE A 1 97 ? 1.860 9.937 -5.072 1.00 97.62 97 ILE A O 1
ATOM 721 N N . HIS A 1 98 ? -0.324 9.472 -5.294 1.00 96.06 98 HIS A N 1
ATOM 722 C CA . HIS A 1 98 ? -0.578 10.492 -6.309 1.00 96.06 98 HIS A CA 1
ATOM 723 C C . HIS A 1 98 ? -0.277 11.900 -5.784 1.00 96.06 98 HIS A C 1
ATOM 725 O O . HIS A 1 98 ? 0.476 12.634 -6.419 1.00 96.06 98 HIS A O 1
ATOM 731 N N . ASP A 1 99 ? -0.809 12.250 -4.613 1.00 96.12 99 ASP A N 1
ATOM 732 C CA . ASP A 1 99 ? -0.642 13.569 -3.999 1.00 96.12 99 ASP A CA 1
ATOM 733 C C . ASP A 1 99 ? 0.843 13.861 -3.694 1.00 96.12 99 ASP A C 1
ATOM 735 O O . ASP A 1 99 ? 1.312 14.984 -3.876 1.00 96.12 99 ASP A O 1
ATOM 739 N N . GLU A 1 100 ? 1.607 12.840 -3.291 1.00 96.56 100 GLU A N 1
ATOM 740 C CA . GLU A 1 100 ? 3.025 12.963 -2.927 1.00 96.56 100 GLU A CA 1
ATOM 741 C C . GLU A 1 100 ? 3.998 12.928 -4.115 1.00 96.56 100 GLU A C 1
ATOM 743 O O . GLU A 1 100 ? 5.112 13.446 -4.012 1.00 96.56 100 GLU A O 1
ATOM 748 N N . THR A 1 101 ? 3.627 12.288 -5.227 1.00 94.31 101 THR A N 1
ATOM 749 C CA . THR A 1 101 ? 4.523 12.089 -6.386 1.00 94.31 101 THR A CA 1
ATOM 750 C C . THR A 1 101 ? 4.109 12.878 -7.625 1.00 94.31 101 THR A C 1
ATOM 752 O O . THR A 1 101 ? 4.920 13.061 -8.529 1.00 94.31 101 THR A O 1
ATOM 755 N N . GLY A 1 102 ? 2.852 13.319 -7.700 1.00 93.12 102 GLY A N 1
ATOM 756 C CA . GLY A 1 102 ? 2.246 13.914 -8.891 1.00 93.12 102 GLY A CA 1
ATOM 757 C C . GLY A 1 102 ? 1.968 12.921 -10.026 1.00 93.12 102 GLY A C 1
ATOM 758 O O . GLY A 1 102 ? 1.454 13.322 -11.069 1.00 93.12 102 GLY A O 1
ATOM 759 N N . MET A 1 103 ? 2.287 11.635 -9.851 1.00 93.69 103 MET A N 1
ATOM 760 C CA . MET A 1 103 ? 2.145 10.615 -10.891 1.00 93.69 103 MET A CA 1
ATOM 761 C C . MET A 1 103 ? 0.739 10.009 -10.878 1.00 93.69 103 MET A C 1
ATOM 763 O O . MET A 1 103 ? 0.154 9.852 -9.803 1.00 93.69 103 MET A O 1
ATOM 767 N N . PRO A 1 104 ? 0.171 9.612 -12.030 1.00 95.19 104 PRO A N 1
ATOM 768 C CA . PRO A 1 104 ? -1.028 8.782 -12.044 1.00 95.19 104 PRO A CA 1
ATOM 769 C C . PRO A 1 104 ? -0.768 7.474 -11.287 1.00 95.19 104 PRO A C 1
ATOM 771 O O . PRO A 1 104 ? 0.263 6.841 -11.497 1.00 95.19 104 PRO A O 1
ATOM 774 N N . VAL A 1 105 ? -1.695 7.041 -10.433 1.00 97.06 105 VAL A N 1
ATOM 775 C CA . VAL A 1 105 ? -1.572 5.776 -9.693 1.00 97.06 105 VAL A CA 1
ATOM 776 C C . VAL A 1 105 ? -2.777 4.896 -9.990 1.00 97.06 105 VAL A C 1
ATOM 778 O O . VAL A 1 105 ? -3.914 5.364 -9.982 1.00 97.06 105 VAL A O 1
ATOM 781 N N . LYS A 1 106 ? -2.533 3.619 -10.284 1.00 96.81 106 LYS A N 1
ATOM 782 C CA . LYS A 1 106 ? -3.570 2.618 -10.555 1.00 96.81 106 LYS A CA 1
ATOM 783 C C . LYS A 1 106 ? -3.345 1.404 -9.674 1.00 96.81 106 LYS A C 1
ATOM 785 O O . LYS A 1 106 ? -2.214 0.975 -9.486 1.00 96.81 106 LYS A O 1
ATOM 790 N N . ILE A 1 107 ? -4.422 0.825 -9.163 1.00 97.44 107 ILE A N 1
ATOM 791 C CA . ILE A 1 107 ? -4.376 -0.463 -8.470 1.00 97.44 107 ILE A CA 1
ATOM 792 C C . ILE A 1 107 ? -4.651 -1.553 -9.504 1.00 97.44 107 ILE A C 1
ATOM 794 O O . ILE A 1 107 ? -5.585 -1.431 -10.299 1.00 97.44 107 ILE A O 1
ATOM 798 N N . ALA A 1 108 ? -3.837 -2.607 -9.508 1.00 97.31 108 ALA A N 1
ATOM 799 C CA . ALA A 1 108 ? -4.056 -3.755 -10.379 1.00 97.31 108 ALA A CA 1
ATOM 800 C C . ALA A 1 108 ? -5.430 -4.394 -10.114 1.00 97.31 108 ALA A C 1
ATOM 802 O O . ALA A 1 108 ? -5.900 -4.408 -8.981 1.00 97.31 108 ALA A O 1
ATOM 803 N N . GLU A 1 109 ? -6.062 -4.976 -11.138 1.00 94.81 109 GLU A N 1
ATOM 804 C CA . GLU A 1 109 ? -7.408 -5.567 -11.011 1.00 94.81 109 GLU A CA 1
ATOM 805 C C . GLU A 1 109 ? -7.475 -6.696 -9.969 1.00 94.81 109 GLU A C 1
ATOM 807 O O . GLU A 1 109 ? -8.464 -6.834 -9.251 1.00 94.81 109 GLU A O 1
ATOM 812 N N . ARG A 1 110 ? -6.408 -7.500 -9.880 1.00 96.06 110 ARG A N 1
ATOM 813 C CA . ARG A 1 110 ? -6.241 -8.576 -8.893 1.00 96.06 110 ARG A CA 1
ATOM 814 C C . ARG A 1 110 ? -4.900 -8.423 -8.175 1.00 96.06 110 ARG A C 1
ATOM 816 O O . ARG A 1 110 ? -3.970 -9.185 -8.436 1.00 96.06 110 ARG A O 1
ATOM 823 N N . PRO A 1 111 ? -4.763 -7.440 -7.270 1.00 96.81 111 PRO A N 1
ATOM 824 C CA . PRO A 1 111 ? -3.459 -7.071 -6.731 1.00 96.81 111 PRO A CA 1
ATOM 825 C C . PRO A 1 111 ? -2.858 -8.189 -5.867 1.00 96.81 111 PRO A C 1
ATOM 827 O O . PRO A 1 111 ? -1.640 -8.326 -5.810 1.00 96.81 111 PRO A O 1
ATOM 830 N N . LEU A 1 112 ? -3.691 -9.026 -5.238 1.00 97.12 112 LEU A N 1
ATOM 831 C CA . LEU A 1 112 ? -3.246 -10.186 -4.457 1.00 97.12 112 LEU A CA 1
ATOM 832 C C . LEU A 1 112 ? -2.667 -11.313 -5.322 1.00 97.12 112 LEU A C 1
ATOM 834 O O . LEU A 1 112 ? -1.781 -12.028 -4.860 1.00 97.12 112 LEU A O 1
ATOM 838 N N . ASP A 1 113 ? -3.131 -11.437 -6.566 1.00 97.38 113 ASP A N 1
ATOM 839 C CA . ASP A 1 113 ? -2.804 -12.565 -7.441 1.00 97.38 113 ASP A CA 1
ATOM 840 C C . ASP A 1 113 ? -1.661 -12.235 -8.409 1.00 97.38 113 ASP A C 1
ATOM 842 O O . ASP A 1 113 ? -1.037 -13.144 -8.950 1.00 97.38 113 ASP A O 1
ATOM 846 N N . CYS A 1 114 ? -1.337 -10.945 -8.588 1.00 96.81 114 CYS A N 1
ATOM 847 C CA . CYS A 1 114 ? -0.334 -10.447 -9.534 1.00 96.81 114 CYS A CA 1
ATOM 848 C C . CYS A 1 114 ? 0.975 -11.247 -9.547 1.00 96.81 114 CYS A C 1
ATOM 850 O O . CYS A 1 114 ? 1.498 -11.532 -10.623 1.00 96.81 114 CYS A O 1
ATOM 852 N N . VAL A 1 115 ? 1.506 -11.604 -8.372 1.00 95.81 115 VAL A N 1
ATOM 853 C CA . VAL A 1 115 ? 2.765 -12.358 -8.268 1.00 95.81 115 VAL A CA 1
ATOM 854 C C . VAL A 1 115 ? 2.588 -13.776 -8.809 1.00 95.81 115 VAL A C 1
ATOM 856 O O . VAL A 1 115 ? 3.343 -14.187 -9.684 1.00 95.81 115 VAL A O 1
ATOM 859 N N . ALA A 1 116 ? 1.568 -14.502 -8.342 1.00 96.12 116 ALA A N 1
ATOM 860 C CA . ALA A 1 116 ? 1.309 -15.876 -8.768 1.00 96.12 116 ALA A CA 1
ATOM 861 C C . ALA A 1 116 ? 0.970 -15.957 -10.265 1.00 96.12 116 ALA A C 1
ATOM 863 O O . ALA A 1 116 ? 1.515 -16.799 -10.979 1.00 96.12 116 ALA A O 1
ATOM 864 N N . ASP A 1 117 ? 0.133 -15.039 -10.754 1.00 95.62 117 ASP A N 1
ATOM 865 C CA . ASP A 1 117 ? -0.229 -14.937 -12.168 1.00 95.62 117 ASP A CA 1
ATOM 866 C C . ASP A 1 117 ? 0.987 -14.604 -13.041 1.00 95.62 117 ASP A C 1
ATOM 868 O O . ASP A 1 117 ? 1.154 -15.169 -14.122 1.00 95.62 117 ASP A O 1
ATOM 872 N N . GLY A 1 118 ? 1.851 -13.692 -12.581 1.00 93.25 118 GLY A N 1
ATOM 873 C CA . GLY A 1 118 ? 3.099 -13.348 -13.259 1.00 93.25 118 GLY A CA 1
ATOM 874 C C . GLY A 1 118 ? 4.027 -14.555 -13.378 1.00 93.25 118 GLY A C 1
ATOM 875 O O . GLY A 1 118 ? 4.490 -14.867 -14.474 1.00 93.25 118 GLY A O 1
ATOM 876 N N . THR A 1 119 ? 4.227 -15.288 -12.281 1.00 93.00 119 THR A N 1
ATOM 877 C CA . THR A 1 119 ? 5.020 -16.524 -12.276 1.00 93.00 119 THR A CA 1
ATOM 878 C C . THR A 1 119 ? 4.441 -17.581 -13.220 1.00 93.00 119 THR A C 1
ATOM 880 O O . THR A 1 119 ? 5.187 -18.185 -13.989 1.00 93.00 119 THR A O 1
ATOM 883 N N . GLY A 1 120 ? 3.119 -17.782 -13.218 1.00 94.06 120 GLY A N 1
ATOM 884 C CA . GLY A 1 120 ? 2.455 -18.715 -14.134 1.00 94.06 120 GLY A CA 1
ATOM 885 C C . GLY A 1 120 ? 2.677 -18.355 -15.605 1.00 94.06 120 GLY A C 1
ATOM 886 O O . GLY A 1 120 ? 3.034 -19.216 -16.405 1.00 94.06 120 GLY A O 1
ATOM 887 N N . LYS A 1 121 ? 2.568 -17.066 -15.955 1.00 93.31 121 LYS A N 1
ATOM 888 C CA . LYS A 1 121 ? 2.819 -16.580 -17.323 1.00 93.31 121 LYS A CA 1
ATOM 889 C C . LYS A 1 121 ? 4.251 -16.823 -17.793 1.00 93.31 121 LYS A C 1
ATOM 891 O O . LYS A 1 121 ? 4.445 -17.130 -18.970 1.00 93.31 121 LYS A O 1
ATOM 896 N N . VAL A 1 122 ? 5.234 -16.684 -16.901 1.00 93.38 122 VAL A N 1
ATOM 897 C CA . VAL A 1 122 ? 6.637 -17.001 -17.211 1.00 93.38 122 VAL A CA 1
ATOM 898 C C . VAL A 1 122 ? 6.784 -18.490 -17.510 1.00 93.38 122 VAL A C 1
ATOM 900 O O . VAL A 1 122 ? 7.360 -18.844 -18.532 1.00 93.38 122 VAL A O 1
ATOM 903 N N . LEU A 1 123 ? 6.194 -19.359 -16.684 1.00 91.81 123 LEU A N 1
ATOM 904 C CA . LEU A 1 123 ? 6.237 -20.809 -16.893 1.00 91.81 123 LEU A CA 1
ATOM 905 C C . LEU A 1 123 ? 5.613 -21.230 -18.236 1.00 91.81 123 LEU A C 1
ATOM 907 O O . LEU A 1 123 ? 6.142 -22.107 -18.913 1.00 91.81 123 LEU A O 1
ATOM 911 N N . GLU A 1 124 ? 4.517 -20.588 -18.645 1.00 93.12 124 GLU A N 1
ATO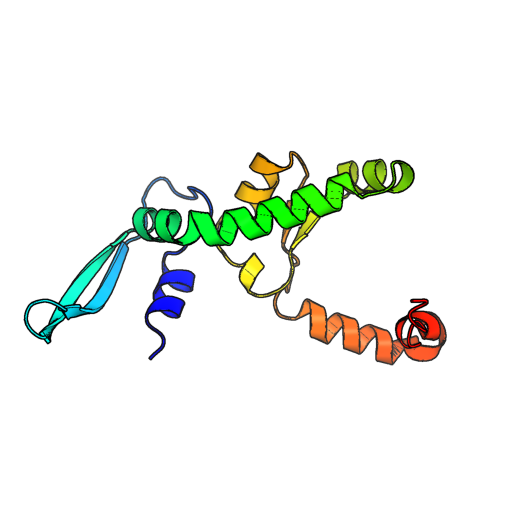M 912 C CA . GLU A 1 124 ? 3.865 -20.828 -19.943 1.00 93.12 124 GLU A CA 1
ATOM 913 C C . GLU A 1 124 ? 4.684 -20.333 -21.148 1.00 93.12 124 GLU A C 1
ATOM 915 O O . GLU A 1 124 ? 4.438 -20.760 -22.276 1.00 93.12 124 GLU A O 1
ATOM 920 N N . ASN A 1 125 ? 5.638 -19.424 -20.935 1.00 91.75 125 ASN A N 1
ATOM 921 C CA . ASN A 1 125 ? 6.418 -18.771 -21.988 1.00 91.75 125 ASN A CA 1
ATOM 922 C C . ASN A 1 125 ? 7.926 -18.872 -21.726 1.00 91.75 125 ASN A C 1
ATOM 924 O O . ASN A 1 125 ? 8.666 -17.942 -22.049 1.00 91.75 125 ASN A O 1
ATOM 928 N N . ILE A 1 126 ? 8.372 -19.995 -21.156 1.00 89.00 126 ILE A N 1
ATOM 929 C CA . ILE A 1 126 ? 9.742 -20.160 -20.658 1.00 89.00 126 ILE A CA 1
ATOM 930 C C . ILE A 1 126 ? 10.796 -19.880 -21.737 1.00 89.00 126 ILE A C 1
ATOM 932 O O . ILE A 1 126 ? 11.738 -19.140 -21.490 1.00 89.00 126 ILE A O 1
ATOM 936 N N . ASP A 1 127 ? 10.555 -20.340 -22.968 1.00 88.38 127 ASP A N 1
ATOM 937 C CA . ASP A 1 127 ? 11.470 -20.163 -24.105 1.00 88.38 127 ASP A CA 1
ATOM 938 C C . ASP A 1 127 ? 11.608 -18.696 -24.555 1.00 88.38 127 ASP A C 1
ATOM 940 O O . ASP A 1 127 ? 12.538 -18.343 -25.272 1.00 88.38 127 ASP A O 1
ATOM 944 N N . LYS A 1 128 ? 10.645 -17.834 -24.201 1.00 87.12 128 LYS A N 1
ATOM 945 C CA . LYS A 1 128 ? 10.638 -16.406 -24.568 1.00 87.12 128 LYS A CA 1
ATOM 946 C C . LYS A 1 128 ? 11.126 -15.500 -23.445 1.00 87.12 128 LYS A C 1
ATOM 948 O O . LYS A 1 128 ? 11.380 -14.327 -23.697 1.00 87.12 128 LYS A O 1
ATOM 953 N N . LEU A 1 129 ? 11.158 -16.012 -22.219 1.00 86.12 129 LEU A N 1
ATOM 954 C CA . LEU A 1 129 ? 11.458 -15.262 -21.000 1.00 86.12 129 LEU A CA 1
ATOM 955 C C . LEU A 1 129 ? 12.591 -15.926 -20.212 1.00 86.12 129 LEU A C 1
ATOM 957 O O . LEU A 1 129 ? 12.673 -15.759 -18.998 1.00 86.12 129 LEU A O 1
ATOM 961 N N . GLU A 1 130 ? 13.455 -16.674 -20.898 1.00 81.44 130 GLU A N 1
ATOM 962 C CA . GLU A 1 130 ? 14.598 -17.373 -20.306 1.00 81.44 130 GLU A CA 1
ATOM 963 C C . GLU A 1 130 ? 15.491 -16.409 -19.507 1.00 81.44 130 GLU A C 1
ATOM 965 O O . GLU A 1 130 ? 15.851 -16.714 -18.372 1.00 81.44 130 GLU A O 1
ATOM 970 N N . ASP A 1 131 ? 15.709 -15.198 -20.030 1.00 82.50 131 ASP A N 1
ATOM 971 C CA . ASP A 1 131 ? 16.489 -14.131 -19.383 1.00 82.50 131 ASP A CA 1
ATOM 972 C C . ASP A 1 131 ? 15.916 -13.680 -18.023 1.00 82.50 131 ASP A C 1
ATOM 974 O O . ASP A 1 131 ? 16.635 -13.161 -17.176 1.00 82.50 131 ASP A O 1
ATOM 978 N N . VAL A 1 132 ? 14.615 -13.871 -17.778 1.00 83.19 132 VAL A N 1
ATOM 979 C CA . VAL A 1 132 ? 13.986 -13.543 -16.482 1.00 83.19 132 VAL A CA 1
ATOM 980 C C . VAL A 1 132 ? 14.309 -14.608 -15.425 1.00 83.19 132 VAL A C 1
ATOM 982 O O . VAL A 1 132 ? 14.195 -14.352 -14.227 1.00 83.19 132 VAL A O 1
ATOM 985 N N . LEU A 1 133 ? 14.669 -15.818 -15.861 1.00 79.56 133 LEU A N 1
ATOM 986 C CA . LEU A 1 133 ? 14.946 -16.974 -15.007 1.00 79.56 133 LEU A CA 1
ATOM 987 C C . LEU A 1 133 ? 16.441 -17.199 -14.773 1.00 79.56 133 LEU A C 1
ATOM 989 O O . LEU A 1 133 ? 16.796 -17.961 -13.872 1.00 79.56 133 LEU A O 1
ATOM 993 N N . SER A 1 134 ? 17.308 -16.575 -15.571 1.00 77.75 134 SER A N 1
ATOM 994 C CA . SER A 1 134 ? 18.749 -16.611 -15.350 1.00 77.75 134 SER A CA 1
ATOM 995 C C . SER A 1 134 ? 19.125 -15.831 -14.092 1.00 77.75 134 SER A C 1
ATOM 997 O O . SER A 1 134 ? 18.644 -14.724 -13.864 1.00 77.75 134 SER A O 1
ATOM 999 N N . GLU A 1 135 ? 20.003 -16.405 -13.271 1.00 71.56 135 GLU A N 1
ATOM 1000 C CA . GLU A 1 135 ? 20.624 -15.671 -12.171 1.00 71.56 135 GLU A CA 1
ATOM 1001 C C . GLU A 1 135 ? 21.551 -14.603 -12.766 1.00 71.56 135 GLU A C 1
ATOM 1003 O O . GLU A 1 135 ? 22.511 -14.936 -13.463 1.00 71.56 135 GLU A O 1
ATOM 1008 N N . ASP A 1 136 ? 21.283 -13.324 -12.491 1.00 62.47 136 ASP A N 1
ATOM 1009 C CA . ASP A 1 136 ? 22.285 -12.280 -12.685 1.00 62.47 136 ASP A CA 1
ATOM 1010 C C . ASP A 1 136 ? 23.477 -12.621 -11.776 1.00 62.47 136 ASP A C 1
ATOM 1012 O O . ASP A 1 136 ? 23.391 -12.486 -10.548 1.00 62.47 136 ASP A O 1
ATOM 1016 N N . GLU A 1 137 ? 24.596 -13.075 -12.357 1.00 53.19 137 GLU A N 1
ATOM 1017 C CA . GLU A 1 137 ? 25.885 -13.095 -11.662 1.00 53.19 137 GLU A CA 1
ATOM 1018 C C . GLU A 1 137 ? 26.139 -11.669 -11.165 1.00 53.19 137 GLU A C 1
ATOM 1020 O O . GLU A 1 137 ? 26.477 -10.762 -11.926 1.00 53.19 137 GLU A O 1
ATOM 1025 N N . THR A 1 138 ? 25.902 -11.441 -9.874 1.00 48.34 138 THR A N 1
ATOM 1026 C CA . THR A 1 138 ? 26.064 -10.126 -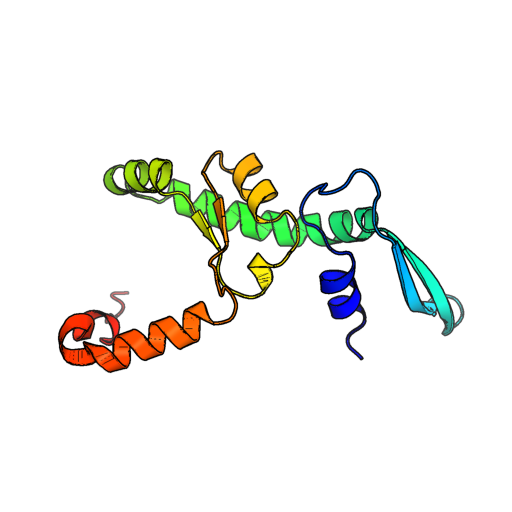9.265 1.00 48.34 138 THR A CA 1
ATOM 1027 C C . THR A 1 138 ? 27.550 -9.777 -9.321 1.00 48.34 138 THR A C 1
ATOM 1029 O O . THR A 1 138 ? 28.356 -10.334 -8.575 1.00 48.34 138 THR A O 1
ATOM 1032 N N . ILE A 1 139 ? 27.922 -8.880 -10.238 1.00 44.50 139 ILE A N 1
ATOM 1033 C CA . ILE A 1 139 ? 29.254 -8.275 -10.300 1.00 44.50 139 ILE A CA 1
ATOM 1034 C C . ILE A 1 139 ? 29.391 -7.396 -9.050 1.00 44.50 139 ILE A C 1
ATOM 1036 O O . ILE A 1 139 ? 28.790 -6.324 -8.972 1.00 44.50 139 ILE A O 1
ATOM 1040 N N . TYR A 1 140 ? 30.131 -7.899 -8.059 1.00 40.03 140 TYR A N 1
ATOM 1041 C CA . TYR A 1 140 ? 30.601 -7.143 -6.894 1.00 40.03 140 TYR A CA 1
ATOM 1042 C C . TYR A 1 140 ? 31.763 -6.216 -7.260 1.00 40.03 140 TYR A C 1
ATOM 1044 O O . TYR A 1 140 ? 32.631 -6.639 -8.060 1.00 40.03 140 TYR A O 1
#

Nearest PDB structures (foldseek):
  4czl-assembly1_A  TM=9.459E-01  e=3.584E-12  Caulobacter vibrioides
  4czm-assembly2_B  TM=9.396E-01  e=3.584E-12  Caulobacter vibrioides
  7bvz-assembly1_A  TM=9.394E-01  e=2.681E-11  Spiroplasma citri
  1jcf-assembly1_A  TM=9.543E-01  e=8.856E-11  Thermotoga maritima
  7e1c-assembly1_A  TM=9.597E-01  e=8.519E-10  Spiroplasma eriocheiris

Solvent-accessible surface area (backbone atoms only — not comparable to full-atom values): 8320 Å² total; per-residue (Å²): 137,60,66,69,55,53,45,46,76,70,42,33,30,64,38,95,79,62,96,69,75,47,71,49,81,45,80,45,67,39,86,88,82,66,45,80,43,75,49,79,47,45,21,64,62,44,25,59,71,42,45,65,70,48,48,56,54,51,50,53,51,51,56,51,60,72,68,43,56,75,86,54,45,59,55,40,59,74,74,30,49,77,36,56,38,72,75,54,70,40,40,38,41,53,54,43,49,23,75,75,68,74,36,51,54,45,70,47,96,53,22,75,46,49,64,61,55,50,53,50,54,42,68,78,37,41,94,81,42,49,79,78,72,53,80,77,81,77,84,125

Radius of gyration: 20.08 Å; Cα contacts (8 Å, |Δi|>4): 142; chains: 1; bounding box: 48×35×60 Å

Secondary structure (DSSP, 8-state):
--HHHHHHHHH-BSS--SSS--EEEEEEE-TTT--EEEEEEEHHHHHHHHHHHHHHHHHHHHHHHHTS-HHHHHHHHHH-EEE-SGGGGSBTHHHHHHHHH-S-EEE-SSTTTHHHHHHHHHHHTGGGSHHHHS------